Protein AF-A0A0V8QH21-F1 (afdb_monomer)

Sequence (156 aa):
MVERAGKIMERVFRFLPAHLKLQNSVITQQDCLGYLKNDDTEKLLLLDVPYIGSEHTCAVTGYKYQPFHQKVTDFLQNAEYPFLYYCRSTPPKSDNAFHTANAEHIMKMKLGQYFMNKGYNFQKVRLDNDTELMISNRRYNANTQFQWTSMEQKIL

Secondary structure (DSSP, 8-state):
-PPPHHHHHHHHHHHHHHHHHTTT-----S-GGGTTS--S----EEEEPPPTT-TT--SSTT---TTHHHHHHHHHHT--S-EEEEEESS--TT-TT--HHHHHHHHHHHHHHHHTTSS-EEEEEEETTEEEEEEESS---TTTEEE---TTS---

Nearest PDB structures (foldseek):
  6ec3-assembly2_B  TM=3.195E-01  e=2.569E+00  Micromonospora carbonacea
  5yd0-assembly1_C  TM=2.711E-01  e=1.371E+00  Rattus norvegicus
  7eg0-assembly1_B  TM=2.934E-01  e=4.814E+00  Homo sapiens
  5yd0-assembly2_D  TM=2.854E-01  e=9.605E+00  Rattus norvegicus

Solvent-accessible surface area (backbone atoms only — not comparable to full-atom values): 9824 Å² total; per-residue (Å²): 136,83,82,56,68,69,62,55,51,52,53,50,64,69,44,44,65,59,53,67,70,42,72,89,55,88,87,79,92,68,70,67,72,66,73,52,54,83,69,95,67,93,55,75,46,79,39,85,52,86,46,77,86,51,42,86,70,59,92,52,87,93,57,73,44,68,59,45,66,60,54,52,38,62,36,59,74,71,45,85,55,54,43,40,39,44,41,55,57,52,59,53,94,86,54,84,89,48,61,68,74,63,27,34,51,52,36,42,52,53,50,39,77,64,50,47,75,69,80,35,29,37,29,80,41,87,46,102,90,50,60,37,35,39,38,18,79,55,92,86,47,86,90,64,44,45,71,59,76,54,93,82,58,73,87,123

Radius of gyration: 19.21 Å; Cα contacts (8 Å, |Δi|>4): 170; chains: 1; bounding box: 44×44×55 Å

Mean predicted aligned error: 7.83 Å

pLDDT: mean 83.68, std 11.65, range [46.28, 97.38]

Organism: NCBI:txid290052

Foldseek 3Di:
DDDDPVVVVVVCVVCVVVVVVCPVPDDDPDDCLVVLADDPDQDEEEAPDDEPQPQVDDPDPPDRSVCVLVSSLVSQLPRPYKYKHKYFLAHDPPDPPDDGVVRSLVSLVVCCVRAEPSCWKWFWDDDPPGTMIIIINDDPDPVGIDHHHDSPPDPD

Structure (mmCIF, N/CA/C/O backbone):
data_AF-A0A0V8QH21-F1
#
_entry.id   AF-A0A0V8QH21-F1
#
loop_
_atom_site.group_PDB
_atom_site.id
_atom_site.type_symbol
_atom_site.label_atom_id
_atom_site.label_alt_id
_atom_site.label_comp_id
_atom_site.label_asym_id
_atom_site.label_entity_id
_atom_site.label_seq_id
_atom_site.pdbx_PDB_ins_code
_atom_site.Cartn_x
_atom_site.Cartn_y
_atom_site.Cartn_z
_atom_site.occupancy
_atom_site.B_iso_or_equiv
_atom_site.auth_seq_id
_atom_site.auth_comp_id
_atom_site.auth_asym_id
_atom_site.auth_atom_id
_atom_site.pdbx_PDB_model_num
ATOM 1 N N . MET A 1 1 ? -3.366 -23.411 -37.775 1.00 52.28 1 MET A N 1
ATOM 2 C CA . MET A 1 1 ? -2.757 -24.218 -36.692 1.00 52.28 1 MET A CA 1
ATOM 3 C C . MET A 1 1 ? -3.810 -24.388 -35.609 1.00 52.28 1 MET A C 1
ATOM 5 O O . MET A 1 1 ? -4.187 -23.391 -35.014 1.00 52.28 1 MET A O 1
ATOM 9 N N . VAL A 1 2 ? -4.350 -25.593 -35.416 1.00 57.56 2 VAL A N 1
ATOM 10 C CA . VAL A 1 2 ? -5.326 -25.867 -34.344 1.00 57.56 2 VAL A CA 1
ATOM 11 C C . VAL A 1 2 ? -4.542 -26.222 -33.080 1.00 57.56 2 VAL A C 1
ATOM 13 O O . VAL A 1 2 ? -3.687 -27.110 -33.112 1.00 57.56 2 VAL A O 1
ATOM 16 N N . GLU A 1 3 ? -4.764 -25.488 -31.991 1.00 64.69 3 GLU A N 1
ATOM 17 C CA . GLU A 1 3 ? -4.127 -25.752 -30.698 1.00 64.69 3 GLU A CA 1
ATOM 18 C C . GLU A 1 3 ? -4.560 -27.141 -30.191 1.00 64.69 3 GLU A C 1
ATOM 20 O O . GLU A 1 3 ? -5.744 -27.472 -30.186 1.00 64.69 3 GLU A O 1
ATOM 25 N N . ARG A 1 4 ? -3.602 -27.999 -29.811 1.00 74.19 4 ARG A N 1
ATOM 26 C CA . ARG A 1 4 ? -3.910 -29.350 -29.310 1.00 74.19 4 ARG A CA 1
ATOM 27 C C . ARG A 1 4 ? -4.649 -29.245 -27.972 1.00 74.19 4 ARG A C 1
ATOM 29 O O . ARG A 1 4 ? -4.188 -28.523 -27.092 1.00 74.19 4 ARG A O 1
ATOM 36 N N . ALA A 1 5 ? -5.706 -30.037 -27.780 1.00 74.44 5 ALA A N 1
ATOM 37 C CA . ALA A 1 5 ? -6.547 -30.041 -26.573 1.00 74.44 5 ALA A CA 1
ATOM 38 C C . ALA A 1 5 ? -5.764 -30.110 -25.242 1.00 74.44 5 ALA A C 1
ATOM 40 O O . ALA A 1 5 ? -6.144 -29.465 -24.268 1.00 74.44 5 ALA A O 1
ATOM 41 N N . GLY A 1 6 ? -4.623 -30.810 -25.210 1.00 78.12 6 GLY A N 1
ATOM 42 C CA . GLY A 1 6 ? -3.749 -30.859 -24.030 1.00 78.12 6 GLY A CA 1
ATOM 43 C C . GLY A 1 6 ? -3.192 -29.494 -23.598 1.00 78.12 6 GLY A C 1
ATOM 44 O O . GLY A 1 6 ? -3.138 -29.214 -22.405 1.00 78.12 6 GLY A O 1
ATOM 45 N N . LYS A 1 7 ? -2.859 -28.606 -24.547 1.00 83.44 7 LYS A N 1
ATOM 46 C CA . LYS A 1 7 ? -2.375 -27.244 -24.245 1.00 83.44 7 LYS A CA 1
ATOM 47 C C . LYS A 1 7 ? -3.479 -26.356 -23.665 1.00 83.44 7 LYS A C 1
ATOM 49 O O . LYS A 1 7 ? -3.211 -25.512 -22.814 1.00 83.44 7 LYS A O 1
ATOM 54 N N . ILE A 1 8 ? -4.722 -26.579 -24.092 1.00 81.44 8 ILE A N 1
ATOM 55 C CA . ILE A 1 8 ? -5.898 -25.877 -23.566 1.00 81.44 8 ILE A CA 1
ATOM 56 C C . ILE A 1 8 ? -6.142 -26.296 -22.111 1.00 81.44 8 ILE A C 1
ATOM 58 O O . ILE A 1 8 ? -6.270 -25.433 -21.245 1.00 81.44 8 ILE A O 1
ATOM 62 N N . MET A 1 9 ? -6.125 -27.601 -21.818 1.00 84.81 9 MET A N 1
ATOM 63 C CA . MET A 1 9 ? -6.321 -28.108 -20.453 1.00 84.81 9 MET A CA 1
ATOM 64 C C . MET A 1 9 ? -5.226 -27.642 -19.489 1.00 84.81 9 MET A C 1
ATOM 66 O O . MET A 1 9 ? -5.533 -27.224 -18.375 1.00 84.81 9 MET A O 1
ATOM 70 N N . GLU A 1 10 ? -3.961 -27.639 -19.916 1.00 89.38 10 GLU A N 1
ATOM 71 C CA . GLU A 1 10 ? -2.853 -27.145 -19.090 1.00 89.38 10 GLU A CA 1
ATOM 72 C C . GLU A 1 10 ? -3.030 -25.663 -18.720 1.00 89.38 10 GLU A C 1
ATOM 74 O O . GLU A 1 10 ? -2.837 -25.273 -17.566 1.00 89.38 10 GLU A O 1
ATOM 79 N N . ARG A 1 11 ? -3.468 -24.831 -19.676 1.00 86.12 11 ARG A N 1
ATOM 80 C CA . ARG A 1 11 ? -3.783 -23.420 -19.414 1.00 86.12 11 ARG A CA 1
ATOM 81 C C . ARG A 1 11 ? -4.937 -23.278 -18.427 1.00 86.12 11 ARG A C 1
ATOM 83 O O . ARG A 1 11 ? -4.825 -22.488 -17.496 1.00 86.12 11 ARG A O 1
ATOM 90 N N . VAL A 1 12 ? -6.012 -24.048 -18.591 1.00 86.75 12 VAL A N 1
ATOM 91 C CA . VAL A 1 12 ? -7.157 -24.020 -17.666 1.00 86.75 12 VAL A CA 1
ATOM 92 C C . VAL A 1 12 ? -6.717 -24.374 -16.245 1.00 86.75 12 VAL A C 1
ATOM 94 O O . VAL A 1 12 ? -6.990 -23.607 -15.324 1.00 86.75 12 VAL A O 1
ATOM 97 N N . PHE A 1 13 ? -5.968 -2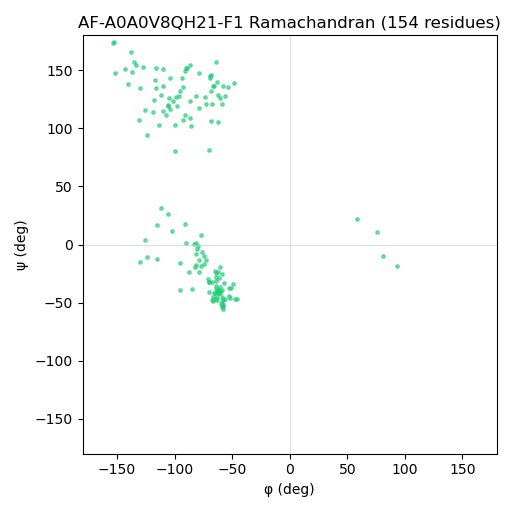5.464 -16.056 1.00 91.25 13 PHE A N 1
ATOM 98 C CA . PHE A 1 13 ? -5.484 -25.852 -14.728 1.00 91.25 13 PHE A CA 1
ATOM 99 C C . PHE A 1 13 ? -4.526 -24.829 -14.115 1.00 91.25 13 PHE A C 1
ATOM 101 O O . PHE A 1 13 ? -4.541 -24.639 -12.901 1.00 91.25 13 PHE A O 1
ATOM 108 N N . ARG A 1 14 ? -3.746 -24.113 -14.935 1.00 92.69 14 ARG A N 1
ATOM 109 C CA . ARG A 1 14 ? -2.882 -23.025 -14.461 1.00 92.69 14 ARG A CA 1
ATOM 110 C C . ARG A 1 14 ? -3.678 -21.852 -13.876 1.00 92.69 14 ARG A C 1
ATOM 112 O O . ARG A 1 14 ? -3.228 -21.248 -12.907 1.00 92.69 14 ARG A O 1
ATOM 119 N N . PHE A 1 15 ? -4.849 -21.536 -14.435 1.00 91.06 15 PHE A N 1
ATOM 120 C CA . PHE A 1 15 ? -5.686 -20.413 -13.982 1.00 91.06 15 PHE A CA 1
ATOM 121 C C . PHE A 1 15 ? -6.790 -20.805 -12.999 1.00 91.06 15 PHE A C 1
ATOM 123 O O . PHE A 1 15 ? -7.315 -19.933 -12.305 1.00 91.06 15 PHE A O 1
ATOM 130 N N . LEU A 1 16 ? -7.123 -22.093 -12.892 1.00 91.81 16 LEU A N 1
ATOM 131 C CA . LEU A 1 16 ? -8.176 -22.582 -12.007 1.00 91.81 16 LEU A CA 1
ATOM 132 C C . LEU A 1 16 ? -8.004 -22.116 -10.545 1.00 91.81 16 LEU A C 1
ATOM 134 O O . LEU A 1 16 ? -8.983 -21.629 -9.981 1.00 91.81 16 LEU A O 1
ATOM 138 N N . PRO A 1 17 ? -6.803 -22.148 -9.929 1.00 92.31 17 PRO A N 1
ATOM 139 C CA . PRO A 1 17 ? -6.634 -21.645 -8.566 1.00 92.31 17 PRO A CA 1
ATOM 140 C C . PRO A 1 17 ? -6.970 -20.157 -8.421 1.00 92.31 17 PRO A C 1
ATOM 142 O O . PRO A 1 17 ? -7.592 -19.762 -7.438 1.00 92.31 17 PRO A O 1
ATOM 145 N N . ALA A 1 18 ? -6.578 -19.327 -9.395 1.00 91.75 18 ALA A N 1
ATOM 146 C CA . ALA A 1 18 ? -6.897 -17.902 -9.386 1.00 91.75 18 ALA A CA 1
ATOM 147 C C . ALA A 1 18 ? -8.404 -17.686 -9.553 1.00 91.75 18 ALA A C 1
ATOM 149 O O . ALA A 1 18 ? -9.005 -16.943 -8.785 1.00 91.75 18 ALA A O 1
ATOM 150 N N . HIS A 1 19 ? -9.029 -18.401 -10.491 1.00 90.62 19 HIS A N 1
ATOM 151 C CA . HIS A 1 19 ? -10.472 -18.348 -10.705 1.00 90.62 19 HIS A CA 1
ATOM 152 C C . HIS A 1 19 ? -11.258 -18.694 -9.434 1.00 90.62 19 HIS A C 1
ATOM 154 O O . HIS A 1 19 ? -12.164 -17.953 -9.065 1.00 90.62 19 HIS A O 1
ATOM 160 N N . LEU A 1 20 ? -10.888 -19.772 -8.736 1.00 92.38 20 LEU A N 1
ATOM 161 C CA . LEU A 1 20 ? -11.549 -20.185 -7.495 1.00 92.38 20 LEU A CA 1
ATOM 162 C C . LEU A 1 20 ? -11.391 -19.148 -6.374 1.00 92.38 20 LEU A C 1
ATOM 164 O O . LEU A 1 20 ? -12.338 -18.897 -5.636 1.00 92.38 20 LEU A O 1
ATOM 168 N N . LYS A 1 21 ? -10.219 -18.510 -6.260 1.00 91.62 21 LYS A N 1
ATOM 169 C CA . LYS A 1 21 ? -9.974 -17.461 -5.253 1.00 91.62 21 LYS A CA 1
ATOM 170 C C . LYS A 1 21 ? -10.721 -16.159 -5.546 1.00 91.62 21 LYS A C 1
ATOM 172 O O . LYS A 1 21 ? -11.069 -15.447 -4.612 1.00 91.62 21 LYS A O 1
ATOM 177 N N . LEU A 1 22 ? -10.966 -15.860 -6.820 1.00 93.88 22 LEU A N 1
ATOM 178 C CA . LEU A 1 22 ? -11.567 -14.603 -7.267 1.00 93.88 22 LEU A CA 1
ATOM 179 C C . LEU A 1 22 ? -13.100 -14.637 -7.353 1.00 93.88 22 LEU A C 1
ATOM 181 O O . LEU A 1 22 ? -13.696 -13.630 -7.718 1.00 93.88 22 LEU A O 1
ATOM 185 N N . GLN A 1 23 ? -13.756 -15.753 -7.005 1.00 93.75 23 GLN A N 1
ATOM 186 C CA . GLN A 1 23 ? -15.224 -15.879 -7.087 1.00 93.75 23 GLN A CA 1
ATOM 187 C C . GLN A 1 23 ? -15.969 -14.807 -6.284 1.00 93.75 23 GLN A C 1
ATOM 189 O O . GLN A 1 23 ? -17.031 -14.355 -6.694 1.00 93.75 23 GLN A O 1
ATOM 194 N N . ASN A 1 24 ? -15.388 -14.379 -5.161 1.00 92.12 24 ASN A N 1
ATOM 195 C CA . ASN A 1 24 ? -15.952 -13.356 -4.281 1.00 92.12 24 ASN A CA 1
ATOM 196 C C . ASN A 1 24 ? -15.202 -12.021 -4.409 1.00 92.12 24 ASN A C 1
ATOM 198 O O . ASN A 1 24 ? -15.119 -11.256 -3.451 1.00 92.12 24 ASN A O 1
ATOM 202 N N . SER A 1 25 ? -14.576 -11.765 -5.560 1.00 93.12 25 SER A N 1
ATOM 203 C CA . SER A 1 25 ? -13.762 -10.574 -5.795 1.00 93.12 25 SER A CA 1
ATOM 204 C C . SER A 1 25 ? -14.351 -9.709 -6.900 1.00 93.12 25 SER A C 1
ATOM 206 O O . SER A 1 25 ? -14.808 -10.204 -7.928 1.00 93.12 25 SER A O 1
ATOM 208 N N . VAL A 1 26 ? -14.273 -8.394 -6.711 1.00 92.19 26 VAL A N 1
ATOM 209 C CA . VAL A 1 26 ? -14.560 -7.413 -7.759 1.00 92.19 26 VAL A CA 1
ATOM 210 C C . VAL A 1 26 ? -13.235 -6.968 -8.363 1.00 92.19 26 VAL A C 1
ATOM 212 O O . VAL A 1 26 ? -12.380 -6.424 -7.667 1.00 92.19 26 VAL A O 1
ATOM 215 N N . ILE A 1 27 ? -13.064 -7.199 -9.664 1.00 91.50 27 ILE A N 1
ATOM 216 C CA . ILE A 1 27 ? -11.928 -6.682 -10.434 1.00 91.50 27 ILE A CA 1
ATOM 217 C C . ILE A 1 27 ? -12.386 -5.401 -11.121 1.00 91.50 27 ILE A C 1
ATOM 219 O O . ILE A 1 27 ? -13.410 -5.385 -11.800 1.00 91.50 27 ILE A O 1
ATOM 223 N N . THR A 1 28 ? -11.630 -4.324 -10.939 1.00 91.56 28 THR A N 1
ATOM 224 C CA . THR A 1 28 ? -12.004 -2.980 -11.384 1.00 91.56 28 THR A CA 1
ATOM 225 C C . THR A 1 28 ? -10.846 -2.296 -12.105 1.00 91.56 28 THR A C 1
ATOM 227 O O . THR A 1 28 ? -9.682 -2.599 -11.854 1.00 91.56 28 THR A O 1
ATOM 230 N N . GLN A 1 29 ? -11.174 -1.354 -12.990 1.00 88.62 29 GLN A N 1
ATOM 231 C CA . GLN A 1 29 ? -10.221 -0.467 -13.668 1.00 88.62 29 GLN A CA 1
ATOM 232 C C . GLN A 1 29 ? -10.393 0.990 -13.199 1.00 88.62 29 GLN A C 1
ATOM 234 O O . GLN A 1 29 ? -10.226 1.941 -13.960 1.00 88.62 29 GLN A O 1
ATOM 239 N N . GLN A 1 30 ? -10.799 1.174 -11.945 1.00 87.88 30 GLN A N 1
ATOM 240 C CA . GLN A 1 30 ? -10.924 2.488 -11.323 1.00 87.88 30 GLN A CA 1
ATOM 241 C C . GLN A 1 30 ? -9.595 2.942 -10.717 1.00 87.88 30 GLN A C 1
ATOM 243 O O . GLN A 1 30 ? -8.762 2.124 -10.329 1.00 87.88 30 GLN A O 1
ATOM 248 N N . ASP A 1 31 ? -9.418 4.260 -10.605 1.00 88.19 31 ASP A N 1
ATOM 249 C CA . ASP A 1 31 ? -8.283 4.832 -9.883 1.00 88.19 31 ASP A CA 1
ATOM 250 C C . ASP A 1 31 ? -8.327 4.387 -8.411 1.00 88.19 31 ASP A C 1
ATOM 252 O O . ASP A 1 31 ? -9.334 4.577 -7.716 1.00 88.19 31 ASP A O 1
ATOM 256 N N . CYS A 1 32 ? -7.227 3.802 -7.932 1.00 89.75 32 CYS A N 1
ATOM 257 C CA . CYS A 1 32 ? -7.126 3.282 -6.574 1.00 89.75 32 CYS A CA 1
ATOM 258 C C . CYS A 1 32 ? -7.291 4.378 -5.511 1.00 89.75 32 CYS A C 1
ATOM 260 O O . CYS A 1 32 ? -7.742 4.085 -4.404 1.00 89.75 32 CYS A O 1
ATOM 262 N N . LEU A 1 33 ? -7.027 5.646 -5.856 1.00 92.38 33 LEU A N 1
ATOM 263 C CA . LEU A 1 33 ? -7.232 6.785 -4.959 1.00 92.38 33 LEU A CA 1
ATOM 264 C C . LEU A 1 33 ? -8.690 6.919 -4.492 1.00 92.38 33 LEU A C 1
ATOM 266 O O . LEU A 1 33 ? -8.939 7.461 -3.418 1.00 92.38 33 LEU A O 1
ATOM 270 N N . GLY A 1 34 ? -9.659 6.414 -5.265 1.00 93.75 34 GLY A N 1
ATOM 271 C CA . GLY A 1 34 ? -11.062 6.376 -4.850 1.00 93.75 34 GLY A CA 1
ATOM 272 C C . GLY A 1 34 ? -11.288 5.515 -3.605 1.00 93.75 34 GLY A C 1
ATOM 273 O O . GLY A 1 34 ? -12.028 5.923 -2.714 1.00 93.75 34 GLY A O 1
ATOM 274 N N . TYR A 1 35 ? -10.591 4.380 -3.508 1.00 93.56 35 TYR A N 1
ATOM 275 C CA . TYR A 1 35 ? -10.713 3.420 -2.404 1.00 93.56 35 TYR A CA 1
ATOM 276 C C . TYR A 1 35 ? -10.050 3.902 -1.110 1.00 93.56 35 TYR A C 1
ATOM 278 O O . TYR A 1 35 ? -10.350 3.372 -0.038 1.00 93.56 35 TYR A O 1
ATOM 286 N N . LEU A 1 36 ? -9.181 4.915 -1.202 1.00 95.62 36 LEU A N 1
ATOM 287 C CA . LEU A 1 36 ? -8.495 5.507 -0.055 1.00 95.62 36 LEU A CA 1
ATOM 288 C C . LEU A 1 36 ? -9.370 6.475 0.753 1.00 95.62 36 LEU A C 1
ATOM 290 O O . LEU A 1 36 ? -8.989 6.872 1.854 1.00 95.62 36 LEU A O 1
ATOM 294 N N . LYS A 1 37 ? -10.523 6.887 0.224 1.00 95.81 37 LYS A N 1
ATOM 295 C CA . LYS A 1 37 ? -11.445 7.764 0.949 1.00 95.81 37 LYS A CA 1
ATOM 296 C C . LYS A 1 37 ? -12.068 7.013 2.127 1.00 95.81 37 LYS A C 1
ATOM 298 O O . LYS A 1 37 ? -12.317 5.809 2.030 1.00 95.81 37 LYS A O 1
ATOM 303 N N . ASN A 1 38 ? -12.325 7.724 3.221 1.00 96.56 38 ASN A N 1
ATOM 304 C CA . ASN A 1 38 ? -13.163 7.188 4.290 1.00 96.56 38 ASN A CA 1
ATOM 305 C C . ASN A 1 38 ? -14.593 7.026 3.757 1.00 96.56 38 ASN A C 1
ATOM 307 O O . ASN A 1 38 ? -15.099 7.886 3.032 1.00 96.56 38 ASN A O 1
ATOM 311 N N . ASP A 1 39 ? -15.193 5.892 4.083 1.00 94.56 39 ASP A N 1
ATOM 312 C CA . ASP A 1 39 ? -16.565 5.510 3.773 1.00 94.56 39 ASP A CA 1
ATOM 313 C C . ASP A 1 39 ? -17.042 4.529 4.859 1.00 94.56 39 ASP A C 1
ATOM 315 O O . ASP A 1 39 ? -16.253 4.119 5.713 1.00 94.56 39 ASP A O 1
ATOM 319 N N . ASP A 1 40 ? -18.317 4.148 4.824 1.00 95.19 40 ASP A N 1
ATOM 320 C CA . ASP A 1 40 ? -18.923 3.269 5.836 1.00 95.19 40 ASP A CA 1
ATOM 321 C C . ASP A 1 40 ? -18.556 1.779 5.658 1.00 95.19 40 ASP A C 1
ATOM 323 O O . ASP A 1 40 ? -19.120 0.906 6.321 1.00 95.19 40 ASP A O 1
ATOM 327 N N . THR A 1 41 ? -17.633 1.449 4.749 1.00 93.38 41 THR A N 1
ATOM 328 C CA . THR A 1 41 ? -17.236 0.063 4.488 1.00 93.38 41 THR A CA 1
ATOM 329 C C . THR A 1 41 ? -16.227 -0.403 5.526 1.00 93.38 41 THR A C 1
ATOM 331 O O . THR A 1 41 ? -15.150 0.177 5.683 1.00 93.38 41 THR A O 1
ATOM 334 N N . GLU A 1 42 ? -16.500 -1.539 6.167 1.00 94.88 42 GLU A N 1
ATOM 335 C CA . GLU A 1 42 ? -15.477 -2.242 6.934 1.00 94.88 42 GLU A CA 1
ATOM 336 C C . GLU A 1 42 ? -14.425 -2.819 5.974 1.00 94.88 42 GLU A C 1
ATOM 338 O O . GLU A 1 42 ? -14.677 -3.780 5.244 1.00 94.88 42 GLU A O 1
ATOM 343 N N . LYS A 1 43 ? -13.237 -2.205 5.939 1.00 94.50 43 LYS A N 1
ATOM 344 C CA . LYS A 1 43 ? -12.170 -2.574 5.002 1.00 94.50 43 LYS A CA 1
ATOM 345 C C . LYS A 1 43 ? -10.794 -2.612 5.652 1.00 94.50 43 LYS A C 1
ATOM 347 O O . LYS A 1 43 ? -10.490 -1.838 6.552 1.00 94.50 43 LYS A O 1
ATOM 352 N N . LEU A 1 44 ? -9.943 -3.496 5.138 1.00 96.00 44 LEU A N 1
ATOM 353 C CA . LEU A 1 44 ? -8.490 -3.453 5.290 1.00 96.00 44 LEU A CA 1
ATOM 354 C C . LEU A 1 44 ? -7.900 -3.151 3.921 1.00 96.00 44 LEU A C 1
ATOM 356 O O . LEU A 1 44 ? -8.215 -3.840 2.951 1.00 96.00 44 LEU A O 1
ATOM 360 N N . LEU A 1 45 ? -7.030 -2.148 3.850 1.00 96.44 45 LEU A N 1
ATOM 361 C CA . LEU A 1 45 ? -6.431 -1.736 2.589 1.00 9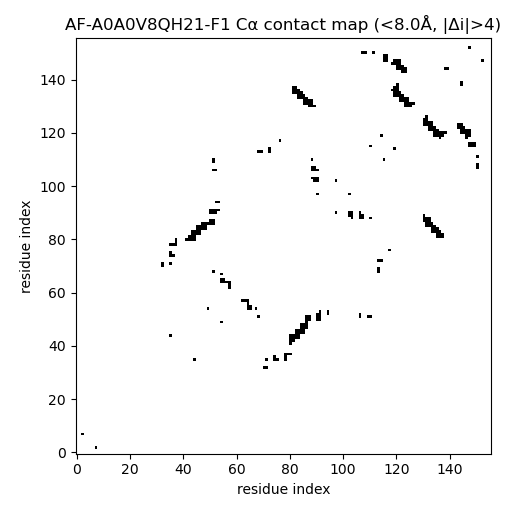6.44 45 LEU A CA 1
ATOM 362 C C . LEU A 1 45 ? -4.969 -2.183 2.511 1.00 96.44 45 LEU A C 1
ATOM 364 O O . LEU A 1 45 ? -4.151 -1.804 3.347 1.00 96.44 45 LEU A O 1
ATOM 368 N N . LEU A 1 46 ? -4.650 -2.997 1.504 1.00 95.88 46 LEU A N 1
ATOM 369 C CA . LEU A 1 46 ? -3.289 -3.423 1.189 1.00 95.88 46 LEU A CA 1
ATOM 370 C C . LEU A 1 46 ? -2.817 -2.682 -0.064 1.00 95.88 46 LEU A C 1
ATOM 372 O O . LEU A 1 46 ? -3.425 -2.797 -1.126 1.00 95.88 46 LEU A O 1
ATOM 376 N N . LEU A 1 47 ? -1.743 -1.910 0.078 1.00 94.81 47 LEU A N 1
ATOM 377 C CA . LEU A 1 47 ? -1.177 -1.056 -0.959 1.00 94.81 47 LEU A CA 1
ATOM 378 C C . LEU A 1 47 ? 0.201 -1.567 -1.359 1.00 94.81 47 LEU A C 1
ATOM 380 O O . LEU A 1 47 ? 1.176 -1.315 -0.658 1.00 94.81 47 LEU A O 1
ATOM 384 N N . ASP A 1 48 ? 0.264 -2.239 -2.503 1.00 90.38 48 ASP A N 1
ATOM 385 C CA . ASP A 1 48 ? 1.502 -2.488 -3.244 1.00 90.38 48 ASP A CA 1
ATOM 386 C C . ASP A 1 48 ? 1.578 -1.471 -4.386 1.00 90.38 48 ASP A C 1
ATOM 388 O O . ASP A 1 48 ? 1.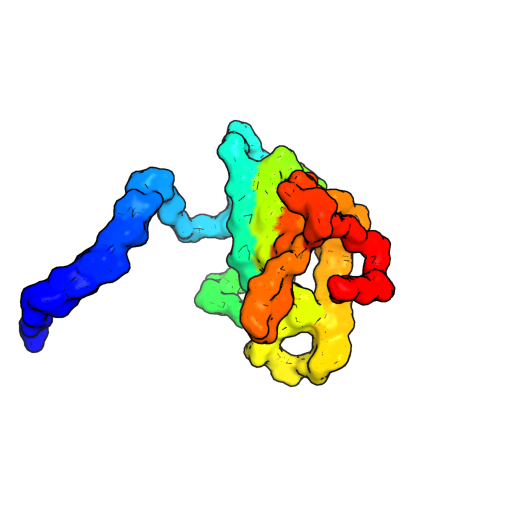115 -1.700 -5.506 1.00 90.38 48 ASP A O 1
ATOM 392 N N . VAL A 1 49 ? 2.009 -0.258 -4.040 1.00 84.75 49 VAL A N 1
ATOM 393 C CA . VAL A 1 49 ? 2.036 0.856 -4.988 1.00 84.75 49 VAL A CA 1
ATOM 394 C C . VAL A 1 49 ? 3.370 0.903 -5.726 1.00 84.75 49 VAL A C 1
ATOM 396 O O . VAL A 1 49 ? 4.401 0.535 -5.157 1.00 84.75 49 VAL A O 1
ATOM 399 N N . PRO A 1 50 ? 3.398 1.428 -6.964 1.00 82.81 50 PRO A N 1
ATOM 400 C CA . PRO A 1 50 ? 4.653 1.745 -7.633 1.00 82.81 50 PRO A CA 1
ATOM 401 C C . PRO A 1 50 ? 5.578 2.544 -6.719 1.00 82.81 50 PRO A C 1
ATOM 403 O O . PRO A 1 50 ? 5.123 3.400 -5.963 1.00 82.81 50 PRO A O 1
ATOM 406 N N . TYR A 1 51 ? 6.865 2.220 -6.748 1.00 81.38 51 TYR A N 1
ATOM 407 C CA . TYR A 1 51 ? 7.797 2.717 -5.749 1.00 81.38 51 TYR A CA 1
ATOM 408 C C . TYR A 1 51 ? 8.048 4.216 -5.888 1.00 81.38 51 TYR A C 1
ATOM 410 O O . TYR A 1 51 ? 8.159 4.754 -6.987 1.00 81.38 51 TYR A O 1
ATOM 418 N N . ILE A 1 52 ? 8.226 4.878 -4.745 1.00 81.06 52 ILE A N 1
ATOM 419 C CA . ILE A 1 52 ? 8.671 6.271 -4.709 1.00 81.06 52 ILE A CA 1
ATOM 420 C C . ILE A 1 52 ? 9.970 6.385 -5.529 1.00 81.06 52 ILE A C 1
ATOM 422 O O . ILE A 1 52 ? 10.863 5.544 -5.422 1.00 81.06 52 ILE 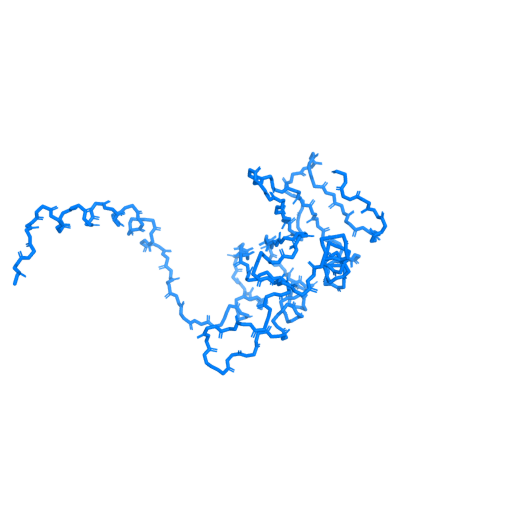A O 1
ATOM 426 N N . GLY A 1 53 ? 10.073 7.409 -6.368 1.00 75.94 53 GLY A N 1
ATOM 427 C CA . GLY A 1 53 ? 11.143 7.570 -7.355 1.00 75.94 53 GLY A CA 1
ATOM 428 C C . GLY A 1 53 ? 10.823 7.024 -8.751 1.00 75.94 53 GLY A C 1
ATOM 429 O O . GLY A 1 53 ? 11.469 7.444 -9.704 1.00 75.94 53 GLY A O 1
ATOM 430 N N . SER A 1 54 ? 9.829 6.144 -8.923 1.00 74.75 54 SER A N 1
ATOM 431 C CA . SER A 1 54 ? 9.435 5.646 -10.251 1.00 74.75 54 SER A CA 1
ATOM 432 C C . SER A 1 54 ? 8.345 6.491 -10.920 1.00 74.75 54 SER A C 1
ATOM 434 O O . SER A 1 54 ? 7.675 6.023 -11.839 1.00 74.75 54 SER A O 1
ATOM 436 N N . GLU A 1 55 ? 8.114 7.728 -10.471 1.00 74.38 55 GLU A N 1
ATOM 437 C CA . GLU A 1 55 ? 6.941 8.504 -10.886 1.00 74.38 55 GLU A CA 1
ATOM 438 C C . GLU A 1 55 ? 7.039 9.105 -12.297 1.00 74.38 55 GLU A C 1
ATOM 440 O O . GLU A 1 55 ? 6.073 9.678 -12.807 1.00 74.38 55 GLU A O 1
ATOM 445 N N . HIS A 1 56 ? 8.199 8.973 -12.937 1.00 70.19 56 HIS A N 1
ATOM 446 C CA . HIS A 1 56 ? 8.477 9.509 -14.267 1.00 70.19 56 HIS A CA 1
ATOM 447 C C . HIS A 1 56 ? 7.950 8.621 -15.405 1.00 70.19 56 HIS A C 1
ATOM 449 O O . HIS A 1 56 ? 7.798 9.096 -16.530 1.00 70.19 56 HIS A O 1
ATOM 455 N N . THR A 1 57 ? 7.642 7.352 -15.129 1.00 64.88 57 THR A N 1
ATOM 456 C CA . THR A 1 57 ? 7.223 6.365 -16.131 1.00 64.88 57 THR A CA 1
ATOM 457 C C . THR A 1 57 ? 5.869 5.763 -15.765 1.00 64.88 57 THR A C 1
ATOM 459 O O . THR A 1 57 ? 5.771 4.780 -15.038 1.00 64.88 57 THR A O 1
ATOM 462 N N . CYS A 1 58 ? 4.791 6.336 -16.307 1.00 70.56 58 CYS A N 1
ATOM 463 C CA . CYS A 1 58 ? 3.459 5.739 -16.224 1.00 70.56 58 CYS A CA 1
ATOM 464 C C . CYS A 1 58 ? 3.070 5.117 -17.568 1.00 70.56 58 CYS A C 1
ATOM 466 O O . CYS A 1 58 ? 3.082 5.794 -18.594 1.00 70.56 58 CYS A O 1
ATOM 468 N N . ALA A 1 59 ? 2.688 3.838 -17.557 1.00 75.31 59 ALA A N 1
ATOM 469 C CA . ALA A 1 59 ? 2.174 3.152 -18.745 1.00 75.31 59 ALA A CA 1
ATOM 470 C C . ALA A 1 59 ? 0.754 3.612 -19.135 1.00 75.31 59 ALA A C 1
ATOM 472 O O . ALA A 1 59 ? 0.291 3.319 -20.236 1.00 75.31 59 ALA A O 1
ATOM 473 N N . VAL A 1 60 ? 0.056 4.330 -18.247 1.00 79.00 60 VAL A N 1
ATOM 474 C CA . VAL A 1 60 ? -1.298 4.839 -18.489 1.00 79.00 60 VAL A CA 1
ATOM 475 C C . VAL A 1 60 ? -1.215 6.234 -19.103 1.00 79.00 60 VAL A C 1
ATOM 477 O O . VAL A 1 60 ? -0.830 7.203 -18.447 1.00 79.00 60 VAL A O 1
ATOM 480 N N . THR A 1 61 ? -1.598 6.347 -20.374 1.00 80.56 61 THR A N 1
ATOM 481 C CA . THR A 1 61 ? -1.597 7.617 -21.109 1.00 80.56 61 THR A CA 1
ATOM 482 C C . THR A 1 61 ? -2.428 8.679 -20.386 1.00 80.56 61 THR A C 1
ATOM 484 O O . THR A 1 61 ? -3.586 8.455 -20.046 1.00 80.56 61 THR A O 1
ATOM 487 N N . GLY A 1 62 ? -1.833 9.853 -20.157 1.00 79.56 62 GLY A N 1
ATOM 488 C CA . GLY A 1 62 ? -2.491 10.988 -19.502 1.00 79.56 62 GLY A CA 1
ATOM 489 C C . GLY A 1 62 ? -2.532 10.923 -17.971 1.00 79.56 62 GLY A C 1
ATOM 490 O O . GLY A 1 62 ? -2.841 11.936 -17.340 1.00 79.56 62 GLY A O 1
ATOM 491 N N . TYR A 1 63 ? -2.166 9.794 -17.353 1.00 82.12 63 TYR A N 1
ATOM 492 C CA . TYR A 1 63 ? -2.073 9.705 -15.899 1.00 82.12 63 TYR A CA 1
ATOM 493 C C . TYR A 1 63 ? -0.772 10.340 -15.401 1.00 82.12 63 TYR A C 1
ATOM 495 O O . TYR A 1 63 ? 0.333 9.897 -15.715 1.00 82.12 63 TYR A O 1
ATOM 503 N N . LYS A 1 64 ? -0.898 11.399 -14.598 1.00 81.88 64 LYS A N 1
ATOM 504 C CA . LYS A 1 64 ? 0.248 12.054 -13.963 1.00 81.88 64 LYS A CA 1
ATOM 505 C C . LYS A 1 64 ? 0.565 11.335 -12.660 1.00 81.88 64 LYS A C 1
ATOM 507 O O . LYS A 1 64 ? -0.105 11.564 -11.657 1.00 81.88 64 LYS A O 1
ATOM 512 N N . TYR A 1 65 ? 1.597 10.497 -12.687 1.00 82.25 65 TYR A N 1
ATOM 513 C CA . TYR A 1 65 ? 2.010 9.706 -11.528 1.00 82.25 65 TYR A CA 1
ATOM 514 C C . TYR A 1 65 ? 2.821 10.515 -10.500 1.00 82.25 65 TYR A C 1
ATOM 516 O O . TYR A 1 65 ? 2.790 10.214 -9.316 1.00 82.25 65 TYR A O 1
ATOM 524 N N . GLN A 1 66 ? 3.473 11.607 -10.913 1.00 82.44 66 GLN A N 1
ATOM 525 C CA . GLN A 1 66 ? 4.246 12.488 -10.023 1.00 82.44 66 GLN A CA 1
ATOM 526 C C . GLN A 1 66 ? 3.531 12.898 -8.710 1.00 82.44 66 GLN A C 1
ATOM 528 O O . GLN A 1 66 ? 4.150 12.797 -7.655 1.00 82.44 66 GLN A O 1
ATOM 533 N N . PRO A 1 67 ? 2.251 13.329 -8.704 1.00 89.06 67 PRO A N 1
ATOM 534 C CA . PRO A 1 67 ? 1.533 13.662 -7.468 1.00 89.06 67 PRO A CA 1
ATOM 535 C C . PRO A 1 67 ? 0.977 12.452 -6.696 1.00 89.06 67 PRO A C 1
ATOM 537 O O . PRO A 1 67 ? 0.327 12.655 -5.672 1.00 89.06 67 PRO A O 1
ATOM 540 N N . PHE A 1 68 ? 1.151 11.220 -7.183 1.00 90.06 68 PHE A N 1
ATOM 541 C CA . PHE A 1 68 ? 0.485 10.035 -6.638 1.00 90.06 68 PHE A CA 1
ATOM 542 C C . PHE A 1 68 ? 0.794 9.829 -5.152 1.00 90.06 68 PHE A C 1
ATOM 544 O O . PHE A 1 68 ? -0.127 9.801 -4.339 1.00 90.06 68 PHE A O 1
ATOM 551 N N . HIS A 1 69 ? 2.076 9.756 -4.782 1.00 90.56 69 HIS A N 1
ATOM 552 C CA . HIS A 1 69 ? 2.476 9.473 -3.400 1.00 90.56 69 HIS A CA 1
ATOM 553 C C . HIS A 1 69 ? 2.008 10.540 -2.418 1.00 90.56 69 HIS A C 1
ATOM 555 O O . HIS A 1 69 ? 1.522 10.189 -1.347 1.00 90.56 69 HIS A O 1
ATOM 561 N N . GLN A 1 70 ? 2.056 11.817 -2.814 1.00 91.69 70 GLN A N 1
ATOM 562 C CA . GLN A 1 70 ? 1.508 12.899 -1.998 1.00 91.69 70 GLN A CA 1
ATOM 563 C C . GLN A 1 70 ? 0.023 12.657 -1.713 1.00 91.69 70 GLN A C 1
ATOM 565 O O . GLN A 1 70 ? -0.366 12.572 -0.550 1.00 91.69 70 GLN A O 1
ATOM 570 N N . LYS A 1 71 ? -0.785 12.429 -2.758 1.00 94.00 71 LYS A N 1
ATOM 571 C CA . LYS A 1 71 ? -2.226 12.176 -2.606 1.00 94.00 71 LYS A CA 1
ATOM 572 C C . LYS A 1 71 ? -2.513 10.960 -1.732 1.00 94.00 71 LYS A C 1
ATOM 574 O O . LYS A 1 71 ? -3.379 11.032 -0.868 1.00 94.00 71 LYS A O 1
ATOM 579 N N . VAL A 1 72 ? -1.794 9.854 -1.942 1.00 94.69 72 VAL A N 1
ATOM 580 C CA . VAL A 1 72 ? -1.943 8.657 -1.104 1.00 94.69 72 VAL A CA 1
ATOM 581 C C . VAL A 1 72 ? -1.675 9.010 0.354 1.00 94.69 72 VAL A C 1
ATOM 583 O O . VAL A 1 72 ? -2.480 8.685 1.219 1.00 94.69 72 VAL A O 1
ATOM 586 N N . THR A 1 73 ? -0.585 9.719 0.639 1.00 94.06 73 THR A N 1
ATOM 587 C CA . THR A 1 73 ? -0.211 10.047 2.019 1.00 94.06 73 THR A CA 1
ATOM 588 C C . THR A 1 73 ? -1.177 11.015 2.688 1.00 94.06 73 THR A C 1
ATOM 590 O O . THR A 1 73 ? -1.405 10.884 3.890 1.00 94.06 73 THR A O 1
ATOM 593 N N . ASP A 1 74 ? -1.783 11.925 1.921 1.00 95.00 74 ASP A N 1
ATOM 594 C CA . ASP A 1 74 ? -2.814 12.843 2.408 1.00 95.00 74 ASP A CA 1
ATOM 595 C C . ASP A 1 74 ? -4.086 12.081 2.811 1.00 95.00 74 ASP A C 1
ATOM 597 O O . ASP A 1 74 ? -4.666 12.357 3.863 1.00 95.00 74 ASP A O 1
ATOM 601 N N . PHE A 1 75 ? -4.495 11.080 2.019 1.00 96.75 75 PHE A N 1
ATOM 602 C CA . PHE A 1 75 ? -5.609 10.202 2.386 1.00 96.75 75 PHE A CA 1
ATOM 603 C C . PHE A 1 75 ? -5.279 9.341 3.608 1.00 96.75 75 PHE A C 1
ATOM 605 O O . PHE A 1 75 ? -6.058 9.297 4.558 1.00 96.75 75 PHE A O 1
ATOM 612 N N . LEU A 1 76 ? -4.114 8.686 3.614 1.00 96.56 76 LEU A N 1
ATOM 613 C CA . LEU A 1 76 ? -3.727 7.766 4.687 1.00 96.56 76 LEU A CA 1
ATOM 614 C C . LEU A 1 76 ? -3.565 8.458 6.045 1.00 96.56 76 LEU A C 1
ATOM 616 O O . LEU A 1 76 ? -3.798 7.828 7.074 1.00 96.56 76 LEU A O 1
ATOM 620 N N . GLN A 1 77 ? -3.219 9.748 6.057 1.00 94.94 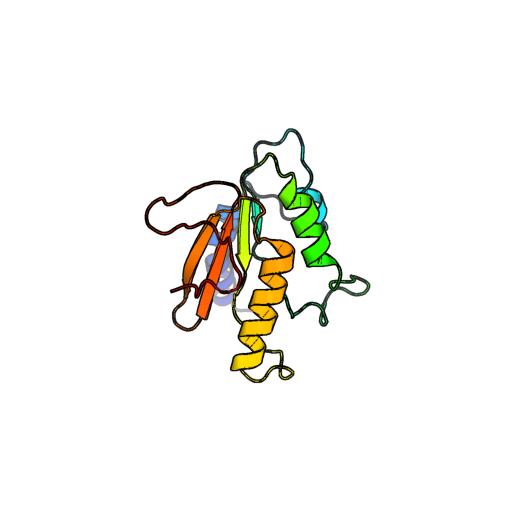77 GLN A N 1
ATOM 621 C CA . GLN A 1 77 ? -3.071 10.524 7.291 1.00 94.94 77 GLN A CA 1
ATOM 622 C C . GLN A 1 77 ? -4.361 10.614 8.104 1.00 94.94 77 GLN A C 1
ATOM 624 O O . GLN A 1 77 ? -4.293 10.704 9.327 1.00 94.94 77 GLN A O 1
ATOM 629 N N . ASN A 1 78 ? -5.515 10.548 7.442 1.00 93.75 78 ASN A N 1
ATOM 630 C CA . ASN A 1 78 ? -6.823 10.608 8.087 1.00 93.75 78 ASN A CA 1
ATOM 631 C C . ASN A 1 78 ? -7.612 9.300 7.913 1.00 93.75 78 ASN A C 1
ATOM 633 O O . ASN A 1 78 ? -8.828 9.295 8.086 1.00 93.75 78 ASN A O 1
ATOM 637 N N . ALA A 1 79 ? -6.949 8.201 7.538 1.00 96.44 79 ALA A N 1
ATOM 638 C CA . ALA A 1 79 ? -7.619 6.929 7.297 1.00 96.44 79 ALA A CA 1
ATOM 639 C C . ALA A 1 79 ? -8.192 6.346 8.597 1.00 96.44 79 ALA A C 1
ATOM 641 O O . ALA A 1 79 ? -7.457 6.039 9.539 1.00 96.44 79 ALA A O 1
ATOM 642 N N . GLU A 1 80 ? -9.507 6.140 8.610 1.00 95.88 80 GLU A N 1
ATOM 643 C CA . GLU A 1 80 ? -10.237 5.507 9.720 1.00 95.88 80 GLU A CA 1
ATOM 644 C C . GLU A 1 80 ? -10.167 3.970 9.656 1.00 95.88 80 GLU A C 1
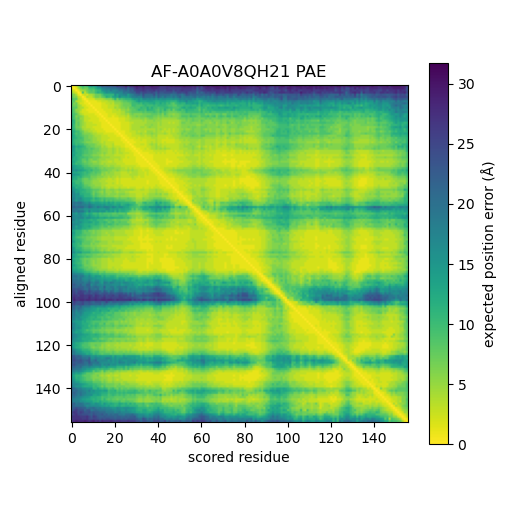ATOM 646 O O . GLU A 1 80 ? -10.334 3.267 10.657 1.00 95.88 80 GLU A O 1
ATOM 651 N N . TYR A 1 81 ? -9.852 3.436 8.477 1.00 97.25 81 TYR A N 1
ATOM 652 C CA . TYR A 1 81 ? -9.670 2.013 8.229 1.00 97.25 81 TYR A CA 1
ATOM 653 C C . TYR A 1 81 ? -8.213 1.572 8.463 1.00 97.25 81 TYR A C 1
ATOM 655 O O . TYR A 1 81 ? -7.272 2.357 8.302 1.00 97.2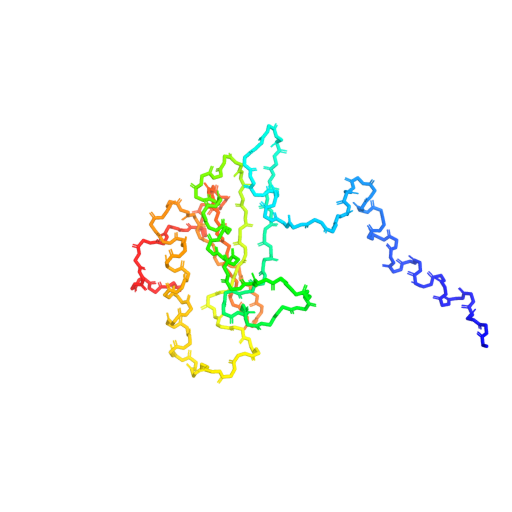5 81 TYR A O 1
ATOM 663 N N . PRO A 1 82 ? -7.974 0.302 8.836 1.00 97.38 82 PRO A N 1
ATOM 664 C CA . PRO A 1 82 ? -6.629 -0.252 8.862 1.00 97.38 82 PRO A CA 1
ATOM 665 C C . PRO A 1 82 ? -6.007 -0.291 7.463 1.00 97.38 82 PRO A C 1
ATOM 667 O O . PRO A 1 82 ? -6.660 -0.690 6.496 1.00 97.38 82 PRO A O 1
ATOM 670 N N . PHE A 1 83 ? -4.717 0.033 7.364 1.00 97.19 83 PHE A N 1
ATOM 671 C CA . PHE A 1 83 ? -3.966 -0.138 6.119 1.00 97.19 83 PHE A CA 1
ATOM 672 C C . PHE A 1 83 ? -2.584 -0.761 6.320 1.00 97.19 83 PHE A C 1
ATOM 674 O O . PHE A 1 83 ? -1.980 -0.662 7.394 1.00 97.19 83 PHE A O 1
ATOM 681 N N . LEU A 1 84 ? -2.089 -1.366 5.241 1.00 95.88 84 LEU A N 1
ATOM 682 C CA . LEU A 1 84 ? -0.720 -1.824 5.040 1.00 95.88 84 LEU A CA 1
ATOM 683 C C . LEU A 1 84 ? -0.196 -1.205 3.739 1.00 95.88 84 LEU A C 1
ATOM 685 O O . LEU A 1 84 ? -0.721 -1.488 2.666 1.00 95.88 84 LEU A O 1
ATOM 689 N N . TYR A 1 85 ? 0.824 -0.358 3.835 1.00 94.94 85 TYR A N 1
ATOM 690 C CA . TYR A 1 85 ? 1.477 0.288 2.700 1.00 94.94 85 TYR A CA 1
ATOM 691 C C . TYR A 1 85 ? 2.877 -0.283 2.519 1.00 94.94 85 TYR A C 1
ATOM 693 O O . TYR A 1 85 ? 3.729 -0.122 3.393 1.00 94.94 85 TYR A O 1
ATOM 701 N N . TYR A 1 86 ? 3.099 -0.953 1.396 1.00 91.56 86 TYR A N 1
ATOM 702 C CA . TYR A 1 86 ? 4.370 -1.561 1.038 1.00 91.56 86 TYR A CA 1
ATOM 703 C C . TYR A 1 86 ? 5.172 -0.614 0.148 1.00 91.56 86 TYR A C 1
ATOM 705 O O . TYR A 1 86 ? 4.661 -0.023 -0.805 1.00 91.56 86 TYR A O 1
ATOM 713 N N . CYS A 1 87 ? 6.445 -0.431 0.486 1.00 87.81 87 CYS A N 1
ATOM 714 C CA . CYS A 1 87 ? 7.385 0.354 -0.301 1.00 87.81 87 CYS A CA 1
ATOM 715 C C . CYS A 1 87 ? 8.823 -0.113 -0.086 1.00 87.81 87 CYS A C 1
ATOM 717 O O . CYS A 1 87 ? 9.118 -0.933 0.778 1.00 87.81 87 CYS A O 1
ATOM 719 N N . ARG A 1 88 ? 9.756 0.440 -0.860 1.00 80.38 88 ARG A N 1
ATOM 720 C CA . ARG A 1 88 ? 11.189 0.195 -0.677 1.00 80.38 88 ARG A CA 1
ATOM 721 C C . ARG A 1 88 ? 11.858 1.382 -0.011 1.00 80.38 88 ARG A C 1
ATOM 723 O O . ARG A 1 88 ? 11.565 2.531 -0.329 1.00 80.38 88 ARG A O 1
ATOM 730 N N . SER A 1 89 ? 12.823 1.090 0.858 1.00 72.19 89 SER A N 1
ATOM 731 C CA . SER A 1 89 ? 13.782 2.083 1.358 1.00 72.19 89 SER A CA 1
ATOM 732 C C . SER A 1 89 ? 14.965 2.303 0.408 1.00 72.19 89 SER A C 1
ATOM 734 O O . SER A 1 89 ? 15.864 3.081 0.724 1.00 72.19 89 SER A O 1
ATOM 736 N N . THR A 1 90 ? 14.983 1.603 -0.728 1.00 70.50 90 THR A N 1
ATOM 737 C CA . THR A 1 90 ? 15.991 1.706 -1.785 1.00 70.50 90 THR A CA 1
ATOM 738 C C . THR A 1 90 ? 15.354 2.211 -3.085 1.00 70.50 90 THR A C 1
ATOM 740 O O . THR A 1 90 ? 14.159 1.995 -3.307 1.00 70.50 90 THR A O 1
ATOM 743 N N . PRO A 1 91 ? 16.122 2.900 -3.944 1.00 66.19 91 PRO A N 1
ATOM 744 C CA . PRO A 1 91 ? 15.610 3.384 -5.221 1.00 66.19 91 PRO A CA 1
ATOM 745 C C . PRO A 1 91 ? 15.212 2.240 -6.164 1.00 66.19 91 PRO A C 1
ATOM 747 O O . PRO A 1 91 ? 15.743 1.128 -6.054 1.00 66.19 91 PRO A O 1
ATOM 750 N N . PRO A 1 92 ? 14.322 2.504 -7.137 1.00 66.25 92 PRO A N 1
ATOM 751 C CA . PRO A 1 92 ? 14.005 1.545 -8.187 1.00 66.25 92 PRO A CA 1
ATOM 752 C C . PRO A 1 92 ? 15.262 1.135 -8.971 1.00 66.25 92 PRO A C 1
ATOM 754 O O . PRO A 1 92 ? 16.040 1.987 -9.390 1.00 66.25 92 PRO A O 1
ATOM 757 N N . LYS A 1 93 ? 15.426 -0.166 -9.255 1.00 66.12 93 LYS A N 1
ATOM 758 C CA . LYS A 1 93 ? 16.562 -0.699 -10.045 1.00 66.12 93 LYS A CA 1
ATOM 759 C C . LYS A 1 93 ? 16.639 -0.133 -11.469 1.00 66.12 93 LYS A C 1
ATOM 761 O O . LYS A 1 93 ? 17.675 -0.238 -12.111 1.00 66.12 93 LYS A O 1
ATOM 766 N N . SER A 1 94 ? 15.537 0.421 -11.969 1.00 60.38 94 SER A N 1
ATOM 767 C CA . SER A 1 94 ? 15.444 1.055 -13.284 1.00 60.38 94 SER A CA 1
ATOM 768 C C . SER A 1 94 ? 15.957 2.497 -13.311 1.00 60.38 94 SER A C 1
ATOM 770 O O . SER A 1 94 ? 16.014 3.080 -14.391 1.00 60.38 94 SER A O 1
ATOM 772 N N . ASP A 1 95 ? 16.278 3.092 -12.158 1.00 62.62 95 ASP A N 1
ATOM 773 C CA . ASP A 1 95 ? 16.708 4.484 -12.073 1.00 62.62 95 ASP A CA 1
ATOM 774 C C . ASP A 1 95 ? 18.237 4.600 -11.976 1.00 62.62 95 ASP A C 1
ATOM 776 O O . ASP A 1 95 ? 18.846 4.390 -10.927 1.00 62.62 95 ASP A O 1
ATOM 780 N N . ASN A 1 96 ? 18.858 4.953 -13.103 1.00 62.12 96 ASN A N 1
ATOM 781 C CA . ASN A 1 96 ? 20.304 5.142 -13.216 1.00 62.12 96 ASN A CA 1
ATOM 782 C C . ASN A 1 96 ? 20.776 6.511 -12.692 1.00 62.12 96 ASN A C 1
ATOM 784 O O . ASN A 1 96 ? 21.980 6.769 -12.686 1.00 62.12 96 ASN A O 1
ATOM 788 N N . ALA A 1 97 ? 19.866 7.404 -12.280 1.00 61.53 97 ALA A N 1
ATOM 789 C CA . ALA A 1 97 ? 20.212 8.752 -11.827 1.00 61.53 97 ALA A CA 1
ATOM 790 C C . ALA A 1 97 ? 20.850 8.779 -10.428 1.00 61.53 97 ALA A C 1
ATOM 792 O O . ALA A 1 97 ? 21.361 9.818 -10.004 1.00 61.53 97 ALA A O 1
ATOM 793 N N . PHE A 1 98 ? 20.848 7.655 -9.704 1.00 55.84 98 PHE A N 1
ATOM 794 C CA . PHE A 1 98 ? 21.314 7.614 -8.328 1.00 55.84 98 PHE A CA 1
ATOM 795 C C . PHE A 1 98 ? 22.519 6.684 -8.109 1.00 55.84 98 PHE A C 1
ATOM 797 O O . PHE A 1 98 ? 22.415 5.461 -8.162 1.00 55.84 98 PHE A O 1
ATOM 804 N N . HIS A 1 99 ? 23.670 7.264 -7.750 1.00 59.53 99 HIS A N 1
ATOM 805 C CA . HIS A 1 99 ? 24.784 6.519 -7.153 1.00 59.53 99 HIS A CA 1
ATOM 806 C C . HIS A 1 99 ? 24.395 6.030 -5.744 1.00 59.53 99 HIS A C 1
ATOM 808 O O . HIS A 1 99 ? 23.878 6.805 -4.937 1.00 59.53 99 HIS A O 1
ATOM 814 N N . THR A 1 100 ? 24.650 4.753 -5.446 1.00 63.75 100 THR A N 1
ATOM 815 C CA . THR A 1 100 ? 24.011 3.953 -4.376 1.00 63.75 100 THR A CA 1
ATOM 816 C C . THR A 1 100 ? 23.881 4.625 -3.003 1.00 63.75 100 THR A C 1
ATOM 818 O O . THR A 1 100 ? 22.790 4.619 -2.439 1.00 63.75 100 THR A O 1
ATOM 821 N N . ALA A 1 101 ? 24.930 5.257 -2.466 1.00 63.41 101 ALA A N 1
ATOM 822 C CA . ALA A 1 101 ? 24.860 5.878 -1.134 1.00 63.41 101 ALA A CA 1
ATOM 823 C C . ALA A 1 101 ? 23.969 7.140 -1.089 1.00 63.41 101 ALA A C 1
ATOM 825 O O . ALA A 1 101 ? 23.183 7.320 -0.156 1.00 63.41 101 ALA A O 1
ATOM 826 N N . ASN A 1 102 ? 24.038 7.994 -2.117 1.00 70.38 102 ASN A N 1
ATOM 827 C CA . ASN A 1 102 ? 23.176 9.179 -2.228 1.00 70.38 102 ASN A CA 1
ATOM 828 C C . ASN A 1 102 ? 21.726 8.778 -2.525 1.00 70.38 102 ASN A C 1
ATOM 830 O O . ASN A 1 102 ? 20.788 9.421 -2.060 1.00 70.38 102 ASN A O 1
ATOM 834 N N . ALA A 1 103 ? 21.558 7.680 -3.258 1.00 72.56 103 ALA A N 1
ATOM 835 C CA . ALA A 1 103 ? 20.280 7.094 -3.618 1.00 72.56 103 ALA A CA 1
ATOM 836 C C . ALA A 1 103 ? 19.444 6.713 -2.390 1.00 72.56 103 ALA A C 1
ATOM 838 O O . ALA A 1 103 ? 18.306 7.153 -2.235 1.00 72.56 103 ALA A O 1
ATOM 839 N N . GLU A 1 104 ? 20.028 5.928 -1.484 1.00 74.69 104 GLU A N 1
ATOM 840 C CA . GLU A 1 104 ? 19.364 5.509 -0.249 1.00 74.69 104 GLU A CA 1
ATOM 841 C C . GLU A 1 104 ? 19.017 6.698 0.644 1.00 74.69 104 GLU A C 1
ATOM 843 O O . GLU A 1 104 ? 17.941 6.732 1.243 1.00 74.69 104 GLU A O 1
ATOM 848 N N . HIS A 1 105 ? 19.913 7.685 0.733 1.00 78.31 105 HIS A N 1
ATOM 849 C CA . HIS A 1 105 ? 19.660 8.888 1.515 1.00 78.31 105 HIS A CA 1
ATOM 850 C C . HIS A 1 105 ? 18.472 9.680 0.956 1.00 78.31 105 HIS A C 1
ATOM 852 O O . HIS A 1 105 ? 17.553 10.006 1.704 1.00 78.31 105 HIS A O 1
ATOM 858 N N . ILE A 1 106 ? 18.430 9.922 -0.357 1.00 79.19 106 ILE A N 1
ATOM 859 C CA . ILE A 1 106 ? 17.321 10.632 -1.014 1.00 79.19 106 ILE A CA 1
ATOM 860 C C . ILE A 1 106 ? 16.003 9.868 -0.845 1.00 79.19 106 ILE A C 1
ATOM 862 O O . ILE A 1 106 ? 14.973 10.470 -0.542 1.00 79.19 106 ILE A O 1
ATOM 866 N N . MET A 1 107 ? 16.028 8.542 -0.982 1.00 81.00 107 MET A N 1
ATOM 867 C CA . MET A 1 107 ? 14.840 7.708 -0.797 1.00 81.00 107 MET A CA 1
ATOM 868 C C . MET A 1 107 ? 14.317 7.737 0.630 1.00 81.00 107 MET A C 1
ATOM 870 O O . MET A 1 107 ? 13.111 7.875 0.837 1.00 81.00 107 MET A O 1
ATOM 874 N N . LYS A 1 108 ? 15.217 7.692 1.616 1.00 80.56 108 LYS A N 1
ATOM 875 C CA . LYS A 1 108 ? 14.852 7.933 3.009 1.00 80.56 108 LYS A CA 1
ATOM 876 C C . LYS A 1 108 ? 14.217 9.309 3.141 1.00 80.56 108 LYS A C 1
ATOM 878 O O . LYS A 1 108 ? 13.105 9.363 3.643 1.00 80.56 108 LYS A O 1
ATOM 883 N N . MET A 1 109 ? 14.848 10.380 2.645 1.00 84.31 109 MET A N 1
ATOM 884 C CA . MET A 1 109 ? 14.308 11.751 2.700 1.00 84.31 109 MET A CA 1
ATOM 885 C C . MET A 1 109 ? 12.877 11.840 2.156 1.00 84.31 109 MET A C 1
ATOM 887 O O . MET A 1 109 ? 12.012 12.395 2.832 1.00 84.31 109 MET A O 1
ATOM 891 N N . LYS A 1 110 ? 12.594 11.221 1.004 1.00 86.25 110 LYS A N 1
ATOM 892 C CA . LYS A 1 110 ? 11.236 11.160 0.441 1.00 86.25 110 LYS A CA 1
ATOM 893 C C . LYS A 1 110 ? 10.262 10.367 1.320 1.00 86.25 110 LYS A C 1
ATOM 895 O O . LYS A 1 110 ? 9.163 10.838 1.594 1.00 86.25 110 LYS A O 1
ATOM 900 N N . LEU A 1 111 ? 10.649 9.183 1.803 1.00 87.12 111 LEU A N 1
ATOM 901 C CA . LEU A 1 111 ? 9.820 8.410 2.741 1.00 87.12 111 LEU A CA 1
ATOM 902 C C . LEU A 1 111 ? 9.528 9.200 4.020 1.00 87.12 111 LEU A C 1
ATOM 904 O O . LEU A 1 111 ? 8.407 9.166 4.528 1.00 87.12 111 LEU A O 1
ATOM 908 N N . GLY A 1 112 ? 10.525 9.938 4.503 1.00 87.94 112 GLY A N 1
ATOM 909 C CA . GLY A 1 112 ? 10.412 10.810 5.657 1.00 87.94 112 GLY A CA 1
ATOM 910 C C . GLY A 1 112 ? 9.363 11.892 5.451 1.00 87.94 112 GLY A C 1
ATOM 911 O O . GLY A 1 112 ? 8.439 12.006 6.249 1.00 87.94 112 GLY A O 1
ATOM 912 N N . GLN A 1 113 ? 9.441 12.619 4.334 1.00 89.44 113 GLN A N 1
ATOM 913 C CA . GLN A 1 113 ? 8.454 13.643 3.964 1.00 89.44 113 GLN A CA 1
ATOM 914 C C . GLN A 1 113 ? 7.014 13.111 3.991 1.00 89.44 113 GLN A C 1
ATOM 916 O O . GLN A 1 113 ? 6.094 13.809 4.414 1.00 89.44 113 GLN A O 1
ATOM 921 N N . TYR A 1 114 ? 6.822 11.864 3.568 1.00 91.19 114 TYR A N 1
ATOM 922 C CA . TYR A 1 114 ? 5.501 11.266 3.448 1.00 91.19 114 TYR A CA 1
ATOM 923 C C . TYR A 1 114 ? 4.956 10.650 4.741 1.00 91.19 114 TYR A C 1
ATOM 925 O O . TYR A 1 114 ? 3.756 10.777 5.005 1.00 91.19 114 TYR A O 1
ATOM 933 N N . PHE A 1 115 ? 5.801 10.006 5.552 1.00 91.81 115 PHE A N 1
ATOM 934 C CA . PHE A 1 115 ? 5.343 9.111 6.624 1.00 91.81 115 PHE A CA 1
ATOM 935 C C . PHE A 1 115 ? 5.958 9.369 8.007 1.00 91.81 115 PHE A C 1
ATOM 937 O O . PHE A 1 115 ? 5.436 8.869 9.005 1.00 91.81 115 PHE A O 1
ATOM 944 N N . MET A 1 116 ? 7.048 10.127 8.106 1.00 89.31 116 MET A N 1
ATOM 945 C CA . MET A 1 116 ? 7.722 10.372 9.384 1.00 89.31 116 MET A CA 1
ATOM 946 C C . MET A 1 116 ? 6.879 11.253 10.308 1.00 89.31 116 MET A C 1
ATOM 948 O O . MET A 1 116 ? 6.227 12.191 9.856 1.00 89.31 116 MET A O 1
ATOM 952 N N . ASN A 1 117 ? 6.924 10.975 11.615 1.00 87.88 117 ASN A N 1
ATOM 953 C CA . ASN A 1 117 ? 6.207 11.738 12.647 1.00 87.88 117 A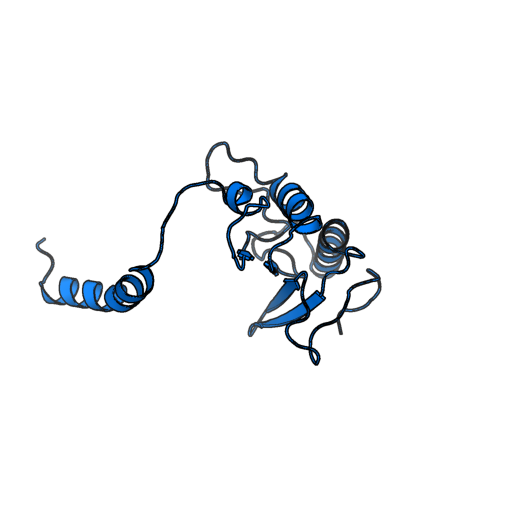SN A CA 1
ATOM 954 C C . ASN A 1 117 ? 4.679 11.804 12.459 1.00 87.88 117 ASN A C 1
ATOM 956 O O . ASN A 1 117 ? 4.023 12.673 13.026 1.00 87.88 117 ASN A O 1
ATOM 960 N N . LYS A 1 118 ? 4.097 10.861 11.707 1.00 91.50 118 LYS A N 1
ATOM 961 C CA . LYS A 1 118 ? 2.643 10.745 11.497 1.00 91.50 118 LYS A CA 1
ATOM 962 C C . LYS A 1 118 ? 1.982 9.640 12.337 1.00 91.50 118 LYS A C 1
ATOM 964 O O . LYS A 1 118 ? 0.842 9.276 12.088 1.00 91.50 118 LYS A O 1
ATOM 969 N N . GLY A 1 119 ? 2.699 9.083 13.318 1.00 91.38 119 GLY A N 1
ATOM 970 C CA . GLY A 1 119 ? 2.193 8.023 14.206 1.00 91.38 119 GLY A CA 1
ATOM 971 C C . GLY A 1 119 ? 2.120 6.625 13.576 1.00 91.38 119 GLY A C 1
ATOM 972 O O . GLY A 1 119 ? 1.537 5.707 14.159 1.00 91.38 119 GLY A O 1
ATOM 973 N N . TYR A 1 120 ? 2.705 6.435 12.392 1.00 94.88 120 TYR A N 1
ATOM 974 C CA . TYR A 1 120 ? 2.694 5.149 11.699 1.00 94.88 120 TYR A CA 1
ATOM 975 C C . TYR A 1 120 ? 3.716 4.152 12.248 1.00 94.88 120 TYR A C 1
ATOM 977 O O . TYR A 1 120 ? 4.826 4.498 12.646 1.00 94.88 120 TYR A O 1
ATOM 985 N N . ASN A 1 121 ? 3.348 2.876 12.187 1.00 93.81 121 ASN A N 1
ATOM 986 C CA . ASN A 1 121 ? 4.195 1.743 12.524 1.00 93.81 121 ASN A CA 1
ATOM 987 C C . ASN A 1 121 ? 4.903 1.225 11.272 1.00 93.81 121 ASN A C 1
ATOM 989 O O . ASN A 1 121 ? 4.271 1.024 10.233 1.00 93.81 121 ASN A O 1
ATOM 993 N N . PHE A 1 122 ? 6.192 0.944 11.413 1.00 91.75 122 PHE A N 1
ATOM 994 C CA . PHE A 1 122 ? 7.086 0.490 10.357 1.00 91.75 122 PHE A CA 1
ATOM 995 C C . PHE A 1 122 ? 7.585 -0.920 10.664 1.00 91.75 122 PHE A C 1
ATOM 997 O O . PHE A 1 122 ? 7.994 -1.199 11.790 1.00 91.75 122 PHE A O 1
ATOM 1004 N N . GLN A 1 123 ? 7.574 -1.807 9.669 1.00 89.81 123 GLN A N 1
ATOM 1005 C CA . GLN A 1 123 ? 8.129 -3.158 9.756 1.00 89.81 123 GLN A CA 1
ATOM 1006 C C . GLN A 1 123 ? 9.048 -3.435 8.572 1.00 89.81 123 GLN A C 1
ATOM 1008 O O . GLN A 1 123 ? 8.665 -3.210 7.425 1.00 89.81 123 GLN A O 1
ATOM 1013 N N . LYS A 1 124 ? 10.226 -4.007 8.836 1.00 84.81 124 LYS A N 1
ATOM 1014 C CA . LYS A 1 124 ? 11.048 -4.599 7.778 1.00 84.81 124 LYS A CA 1
ATOM 1015 C C . LYS A 1 124 ? 10.436 -5.913 7.313 1.00 84.81 124 LYS A C 1
ATOM 1017 O O . LYS A 1 124 ? 10.221 -6.822 8.117 1.00 84.81 124 LYS A O 1
ATOM 1022 N N . VAL A 1 125 ? 10.239 -6.027 6.011 1.00 82.12 125 VAL A N 1
ATOM 1023 C CA . VAL A 1 125 ? 9.870 -7.262 5.332 1.00 82.12 125 VAL A CA 1
ATOM 1024 C C . VAL A 1 125 ? 11.104 -7.715 4.560 1.00 82.12 125 VAL A C 1
ATOM 1026 O O . VAL A 1 125 ? 11.586 -7.031 3.655 1.00 82.12 125 VAL A O 1
ATOM 1029 N N . ARG A 1 126 ? 11.696 -8.832 4.998 1.00 72.44 126 ARG A N 1
ATOM 1030 C CA . ARG A 1 126 ? 12.879 -9.396 4.341 1.00 72.44 126 ARG A CA 1
ATOM 1031 C C . ARG A 1 126 ? 12.457 -10.014 3.012 1.00 72.44 126 ARG A C 1
ATOM 1033 O O . ARG A 1 126 ? 11.652 -10.940 3.008 1.00 72.44 126 ARG A O 1
ATOM 1040 N N . LEU A 1 127 ? 13.046 -9.529 1.926 1.00 67.69 127 LEU A N 1
ATOM 1041 C CA . LEU A 1 127 ? 13.098 -10.217 0.641 1.00 67.69 127 LEU A CA 1
ATOM 1042 C C . LEU A 1 127 ? 14.555 -10.642 0.415 1.00 67.69 127 LEU A C 1
ATOM 1044 O O . LEU A 1 127 ? 15.470 -9.988 0.910 1.00 67.69 127 LEU A O 1
ATOM 1048 N N . ASP A 1 128 ? 14.784 -11.732 -0.315 1.00 64.56 128 ASP A N 1
ATOM 1049 C CA . ASP A 1 128 ? 16.108 -12.376 -0.401 1.00 64.56 128 ASP A CA 1
ATOM 1050 C C . ASP A 1 128 ? 17.256 -11.410 -0.755 1.00 64.56 128 ASP A C 1
ATOM 1052 O O . ASP A 1 128 ? 18.346 -11.518 -0.200 1.00 64.56 128 ASP A O 1
ATOM 1056 N N . ASN A 1 129 ? 17.001 -10.435 -1.639 1.00 64.88 129 ASN A N 1
ATOM 1057 C CA . ASN A 1 129 ? 17.994 -9.471 -2.133 1.00 64.88 129 ASN A CA 1
ATOM 1058 C C . ASN A 1 129 ? 17.591 -7.995 -1.953 1.00 64.88 129 ASN A C 1
ATOM 1060 O O . ASN A 1 129 ? 18.290 -7.114 -2.444 1.00 64.88 129 ASN A O 1
ATOM 1064 N N . ASP A 1 130 ? 16.454 -7.710 -1.315 1.00 64.75 130 ASP A N 1
ATOM 1065 C CA . ASP A 1 130 ? 15.910 -6.357 -1.158 1.00 64.75 130 ASP A CA 1
ATOM 1066 C C . ASP A 1 130 ? 15.252 -6.229 0.231 1.00 64.75 130 ASP A C 1
ATOM 1068 O O . ASP A 1 130 ? 14.768 -7.203 0.801 1.00 64.75 130 ASP A O 1
ATOM 1072 N N . THR A 1 131 ? 15.218 -5.028 0.811 1.00 69.50 131 THR A N 1
ATOM 1073 C CA . THR A 1 131 ? 14.406 -4.779 2.016 1.00 69.50 131 THR A CA 1
ATOM 1074 C C . THR A 1 131 ? 13.160 -4.012 1.618 1.00 69.50 131 THR A C 1
ATOM 1076 O O . THR A 1 131 ? 13.243 -2.878 1.142 1.00 69.50 131 THR A O 1
ATOM 1079 N N . GLU A 1 132 ? 12.008 -4.637 1.822 1.00 83.94 132 GLU A N 1
ATOM 1080 C CA . GLU A 1 132 ? 10.720 -3.970 1.737 1.00 83.94 132 GLU A CA 1
ATOM 1081 C C . GLU A 1 132 ? 10.334 -3.431 3.118 1.00 83.94 132 GLU A C 1
ATOM 1083 O O . GLU A 1 132 ? 10.724 -3.952 4.168 1.00 83.94 132 GLU A O 1
ATOM 1088 N N . LEU A 1 133 ? 9.605 -2.328 3.112 1.00 87.69 133 LEU A N 1
ATOM 1089 C CA . LEU A 1 133 ? 9.128 -1.622 4.281 1.00 87.69 133 LEU A CA 1
ATOM 1090 C C . LEU A 1 133 ? 7.604 -1.635 4.249 1.00 87.69 133 LEU A C 1
ATOM 1092 O O . LEU A 1 133 ? 6.994 -1.180 3.285 1.00 87.69 133 LEU A O 1
ATOM 1096 N N . MET A 1 134 ? 7.002 -2.137 5.321 1.00 92.31 134 MET A N 1
ATOM 1097 C CA . MET A 1 134 ? 5.561 -2.088 5.535 1.00 92.31 134 MET A CA 1
ATOM 1098 C C . MET A 1 134 ? 5.238 -0.964 6.521 1.00 92.31 134 MET A C 1
ATOM 1100 O O . MET A 1 134 ? 5.741 -0.961 7.646 1.00 92.31 134 MET A O 1
ATOM 1104 N N . ILE A 1 135 ? 4.390 -0.029 6.104 1.00 94.12 135 ILE A N 1
ATOM 1105 C CA . ILE A 1 135 ? 3.916 1.124 6.879 1.00 94.12 135 ILE A CA 1
ATOM 1106 C C . ILE A 1 135 ? 2.438 0.911 7.216 1.00 94.12 135 ILE A C 1
ATOM 1108 O O . ILE A 1 135 ? 1.662 0.483 6.367 1.00 94.12 135 ILE A O 1
ATOM 1112 N N . SER A 1 136 ? 2.030 1.190 8.453 1.00 96.06 136 SER A N 1
ATOM 1113 C CA . SER A 1 136 ? 0.664 0.908 8.917 1.00 96.06 136 SER A CA 1
ATOM 1114 C C . SER A 1 136 ? 0.196 1.859 10.018 1.00 96.06 136 SER A C 1
ATOM 1116 O O . SER A 1 136 ? 0.981 2.265 10.872 1.00 96.06 136 SER A O 1
ATOM 1118 N N . ASN A 1 137 ? -1.100 2.172 10.062 1.00 95.94 137 ASN A N 1
ATOM 1119 C CA . ASN A 1 137 ? -1.714 2.940 11.159 1.00 95.94 137 ASN A CA 1
ATOM 1120 C C . ASN A 1 137 ? -2.056 2.091 12.398 1.00 95.94 137 ASN A C 1
ATOM 1122 O O . ASN A 1 137 ? -2.567 2.615 13.384 1.00 95.94 137 ASN A O 1
ATOM 1126 N N . ARG A 1 138 ? -1.760 0.786 12.380 1.00 94.69 138 ARG A N 1
ATOM 1127 C CA . ARG A 1 138 ? -1.960 -0.129 13.511 1.00 94.69 138 ARG A CA 1
ATOM 1128 C C . ARG A 1 138 ? -0.688 -0.903 13.829 1.00 94.69 138 ARG A C 1
ATOM 1130 O O . ARG A 1 138 ? 0.136 -1.157 12.954 1.00 94.69 138 ARG A O 1
ATOM 1137 N N . ARG A 1 139 ? -0.554 -1.312 15.091 1.00 93.31 139 ARG A N 1
ATOM 1138 C CA 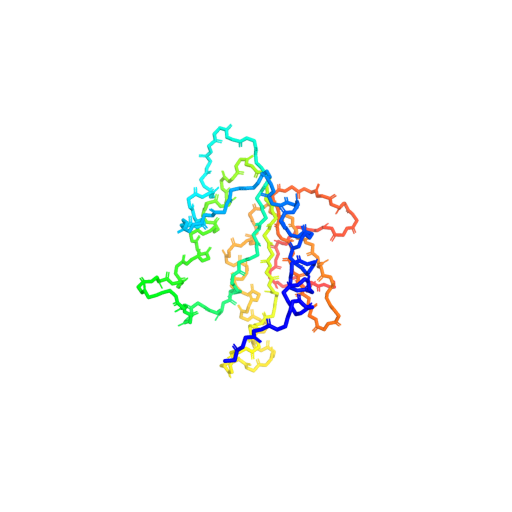. ARG A 1 139 ? 0.501 -2.229 15.527 1.00 93.31 139 ARG A CA 1
ATOM 1139 C C . ARG A 1 139 ? 0.024 -3.669 15.331 1.00 93.31 139 ARG A C 1
ATOM 1141 O O . ARG A 1 139 ? -0.850 -4.129 16.056 1.00 93.31 139 ARG A O 1
ATOM 1148 N N . TYR A 1 140 ? 0.603 -4.360 14.358 1.00 88.62 140 TYR A N 1
ATOM 1149 C CA . TYR A 1 140 ? 0.333 -5.759 14.019 1.00 88.62 140 TYR A CA 1
ATOM 1150 C C . TYR A 1 140 ? 1.315 -6.729 14.679 1.00 88.62 140 TYR A C 1
ATOM 1152 O O . TYR A 1 140 ? 0.908 -7.794 15.132 1.00 88.62 140 TYR A O 1
ATOM 1160 N N . ASN A 1 141 ? 2.603 -6.375 14.758 1.00 85.25 141 ASN A N 1
ATOM 1161 C CA . ASN A 1 141 ? 3.622 -7.223 15.378 1.00 85.25 141 ASN A CA 1
ATOM 1162 C C . ASN A 1 141 ? 4.472 -6.423 16.364 1.00 85.25 141 ASN A C 1
ATOM 1164 O O . ASN A 1 141 ? 5.331 -5.630 15.981 1.00 85.25 141 ASN A O 1
ATOM 1168 N N . ALA A 1 142 ? 4.258 -6.676 17.654 1.00 82.25 142 ALA A N 1
ATOM 1169 C CA . ALA A 1 142 ? 4.929 -5.950 18.720 1.00 82.25 142 ALA A CA 1
ATOM 1170 C C . ALA A 1 142 ? 6.453 -6.138 18.762 1.00 82.25 142 ALA A C 1
ATOM 1172 O O . ALA A 1 142 ? 7.134 -5.243 19.259 1.00 82.25 142 ALA A O 1
ATOM 1173 N N . ASN A 1 143 ? 6.965 -7.248 18.228 1.00 85.81 143 ASN A N 1
ATOM 1174 C CA . ASN A 1 143 ? 8.375 -7.623 18.312 1.00 85.81 143 ASN A CA 1
ATOM 1175 C C . ASN A 1 143 ? 9.216 -7.034 17.177 1.00 85.81 143 ASN A C 1
ATOM 1177 O O . ASN A 1 143 ? 10.429 -6.912 17.314 1.00 85.81 143 ASN A O 1
ATOM 1181 N N . THR A 1 144 ? 8.590 -6.707 16.044 1.00 83.50 144 THR A N 1
ATOM 1182 C CA . THR A 1 144 ? 9.308 -6.311 14.821 1.00 83.50 144 THR A CA 1
ATOM 1183 C C . THR A 1 144 ? 8.902 -4.945 14.283 1.00 83.50 144 THR A C 1
ATOM 1185 O O . THR A 1 144 ? 9.559 -4.450 13.369 1.00 83.50 144 THR A O 1
ATOM 1188 N N . GLN A 1 145 ? 7.825 -4.345 14.801 1.00 88.81 145 GLN A N 1
ATOM 1189 C CA . GLN A 1 145 ? 7.412 -2.996 14.422 1.00 88.81 145 GLN A CA 1
ATOM 1190 C C . GLN A 1 145 ? 7.970 -1.924 15.350 1.00 88.81 145 GLN A C 1
ATOM 1192 O O . GLN A 1 145 ? 8.017 -2.095 16.568 1.00 88.81 145 GLN A O 1
ATOM 1197 N N . PHE A 1 146 ? 8.312 -0.784 14.757 1.00 88.00 146 PHE A N 1
ATOM 1198 C CA . PHE A 1 146 ? 8.792 0.411 15.446 1.00 88.00 146 PHE A CA 1
ATOM 1199 C C . PHE A 1 146 ? 8.156 1.677 14.854 1.00 88.00 146 PHE A C 1
ATOM 1201 O O . PHE A 1 146 ? 7.556 1.648 13.780 1.00 88.00 146 PHE A O 1
ATOM 1208 N N . GLN A 1 147 ? 8.279 2.795 15.566 1.00 88.94 147 GLN A N 1
ATOM 1209 C CA . GLN A 1 147 ? 7.863 4.119 15.100 1.00 88.94 147 GLN A CA 1
ATOM 1210 C C . GLN A 1 147 ? 9.096 4.853 14.574 1.00 88.94 147 GLN A C 1
ATOM 1212 O O . GLN A 1 147 ? 10.102 4.937 15.279 1.00 88.94 147 GLN A O 1
ATOM 1217 N N . TRP A 1 148 ? 9.038 5.366 13.345 1.00 85.06 148 TRP A N 1
ATOM 1218 C CA . TRP A 1 148 ? 10.160 6.097 12.759 1.00 85.06 148 TRP A CA 1
ATOM 1219 C C . TRP A 1 148 ? 10.014 7.599 13.030 1.00 85.06 148 TRP A C 1
ATOM 1221 O O . TRP A 1 148 ? 9.148 8.263 12.456 1.00 85.06 148 TRP A O 1
ATOM 1231 N N . THR A 1 149 ? 10.843 8.120 13.942 1.00 83.62 149 THR A N 1
ATOM 1232 C CA . THR A 1 149 ? 10.714 9.490 14.480 1.00 83.62 149 THR A CA 1
ATOM 1233 C C . THR A 1 149 ? 11.873 10.426 14.127 1.00 83.62 149 THR A C 1
ATOM 1235 O O . THR A 1 149 ? 11.749 11.637 14.291 1.00 83.62 149 THR A O 1
ATOM 1238 N N . SER A 1 150 ? 12.996 9.905 13.612 1.00 80.06 150 SER A N 1
ATOM 1239 C CA . SER A 1 150 ? 14.126 10.707 13.101 1.00 80.06 150 SER A CA 1
ATOM 1240 C C . SER A 1 150 ? 14.723 10.108 11.823 1.00 80.06 150 SER A C 1
ATOM 1242 O O . SER A 1 150 ? 14.969 8.907 11.767 1.00 80.06 150 SER A O 1
ATOM 1244 N N . MET A 1 151 ? 15.051 10.936 10.825 1.00 73.56 151 MET A N 1
ATOM 1245 C CA . MET A 1 151 ? 15.750 10.504 9.600 1.00 73.56 151 MET A CA 1
ATOM 1246 C C . MET A 1 151 ? 17.169 9.997 9.862 1.00 73.56 151 MET A C 1
ATOM 1248 O O . MET A 1 151 ? 17.711 9.220 9.076 1.00 73.56 151 MET A O 1
ATOM 1252 N N . GLU A 1 152 ? 17.760 10.427 10.975 1.00 70.75 152 GLU A N 1
ATOM 1253 C CA . GLU A 1 152 ? 19.085 10.001 11.418 1.00 70.75 152 GLU A CA 1
ATOM 1254 C C . GLU A 1 152 ? 19.063 8.602 12.035 1.00 70.75 152 GLU A C 1
ATOM 1256 O O . GLU A 1 152 ? 20.107 7.950 12.114 1.00 70.75 152 GLU A O 1
ATOM 1261 N N . GLN A 1 153 ? 17.883 8.115 12.451 1.00 66.50 153 GLN A N 1
ATOM 1262 C CA . GLN A 1 153 ? 17.747 6.745 12.922 1.00 66.50 153 GLN A CA 1
ATOM 1263 C C . GLN A 1 153 ? 18.091 5.811 11.769 1.00 66.50 153 GLN A C 1
ATOM 1265 O O . GLN A 1 153 ? 17.321 5.612 10.824 1.00 66.50 153 GLN A O 1
ATOM 1270 N N . LYS A 1 154 ? 19.282 5.212 11.863 1.00 60.34 154 LYS A N 1
ATOM 1271 C CA . LYS A 1 154 ? 19.621 4.063 11.042 1.00 60.34 154 LYS A CA 1
ATOM 1272 C C . LYS A 1 154 ? 18.591 2.993 11.350 1.00 60.34 154 LYS A C 1
ATOM 1274 O O . LYS A 1 154 ? 18.434 2.565 12.490 1.00 60.34 154 LYS A O 1
ATOM 1279 N N . ILE A 1 155 ? 17.896 2.584 10.303 1.00 57.38 155 ILE A N 1
ATOM 1280 C CA . ILE A 1 155 ? 16.992 1.451 10.329 1.00 57.38 155 ILE A CA 1
ATOM 1281 C C . ILE A 1 155 ? 17.888 0.201 10.452 1.00 57.38 155 ILE A C 1
ATOM 1283 O O . ILE A 1 155 ? 18.247 -0.387 9.431 1.00 57.38 155 ILE A O 1
ATOM 1287 N N . LEU A 1 156 ? 18.337 -0.123 11.676 1.00 46.28 156 LEU A N 1
ATOM 1288 C CA . LEU A 1 156 ? 19.225 -1.253 12.014 1.00 46.28 156 LEU A CA 1
ATOM 1289 C C . LEU A 1 156 ? 18.673 -2.571 11.479 1.00 46.28 156 LEU A C 1
ATOM 1291 O O . LEU A 1 156 ? 17.472 -2.851 11.693 1.00 46.28 156 LEU A O 1
#